Protein AF-A0A970EMT2-F1 (afdb_monomer_lite)

Secondary structure (DSSP, 8-state):
-PPPTT--TTTTTHHHHHHHHHHHHHHHHHHHHHHHHHHSTT-HHHHHHHHHHHHHHHHHHHHHHHS-SSS-HHHH-GGG-HHHHHHHHHHHHHHHHHHH-HHHHHHHT--PPPHHHHHHHHHHHHHHHHHHHHHHHHHHHHHHHHHHTT-

pLDDT: mean 85.6, std 12.36, range [44.03, 97.5]

Radius of gyration: 18.79 Å; chains: 1; bounding box: 39×32×53 Å

Sequence (151 aa):
PPRSPREGVFARRLHLRIMFTGLIISACTLGVFVFSLWYYPGDMLKARTLAFTTLVGAQLVYVFQCRSERYSIFELGLWGNWYLVGAVLISAGMHITILYHPKLQSIFQTTALSTDDWLLVLVFAMTSLFVDTVWRMLKSSVRKHFSMVKV

Structure (mmCIF, N/CA/C/O backbone):
data_AF-A0A970EMT2-F1
#
_entry.id   AF-A0A970EMT2-F1
#
loop_
_atom_site.group_PDB
_atom_site.id
_atom_site.type_symbol
_atom_site.label_atom_id
_atom_site.label_alt_id
_atom_site.label_comp_id
_atom_site.label_asym_id
_atom_site.label_entity_id
_atom_site.label_seq_id
_atom_site.pdbx_PDB_ins_code
_atom_site.Cartn_x
_atom_site.Cartn_y
_atom_site.Cartn_z
_atom_site.occupancy
_atom_site.B_iso_or_equiv
_atom_site.auth_seq_id
_atom_site.auth_comp_id
_atom_site.auth_asym_id
_atom_site.auth_atom_id
_atom_site.pdbx_PDB_model_num
ATOM 1 N N . PRO A 1 1 ? -17.869 10.110 30.090 1.00 70.94 1 PRO A N 1
ATOM 2 C CA . PRO A 1 1 ? -16.994 10.962 30.936 1.00 70.94 1 PRO A CA 1
ATOM 3 C C . PRO A 1 1 ? -15.952 11.674 30.055 1.00 70.94 1 PRO A C 1
ATOM 5 O O . PRO A 1 1 ? -15.582 11.101 29.028 1.00 70.94 1 PRO A O 1
ATOM 8 N N . PRO A 1 2 ? -15.512 12.895 30.406 1.00 77.31 2 PRO A N 1
ATOM 9 C CA . PRO A 1 2 ? -14.477 13.622 29.667 1.00 77.31 2 PRO A CA 1
ATOM 10 C C . PRO A 1 2 ? -13.133 12.872 29.681 1.00 77.31 2 PRO A C 1
ATOM 12 O O . PRO A 1 2 ? -12.821 12.151 30.631 1.00 77.31 2 PRO A O 1
ATOM 15 N N . ARG A 1 3 ? -12.353 13.004 28.599 1.00 73.31 3 ARG A N 1
ATOM 16 C CA . ARG A 1 3 ? -11.036 12.359 28.444 1.00 73.31 3 ARG A CA 1
ATOM 17 C C . ARG A 1 3 ? -10.047 12.968 29.447 1.00 73.31 3 ARG A C 1
ATOM 19 O O . ARG A 1 3 ? -10.058 14.181 29.639 1.00 73.31 3 ARG A O 1
ATOM 26 N N . SER A 1 4 ? -9.220 12.154 30.108 1.00 81.62 4 SER A N 1
ATOM 27 C CA . SER A 1 4 ? -8.319 12.676 31.142 1.00 81.62 4 SER A CA 1
ATOM 28 C C . SER A 1 4 ? -7.161 13.475 30.515 1.00 81.62 4 SER A C 1
ATOM 30 O O . SER A 1 4 ? -6.555 13.001 29.554 1.00 81.62 4 SER A O 1
ATOM 32 N N . PRO A 1 5 ? -6.786 14.650 31.060 1.00 80.00 5 PRO A N 1
ATOM 33 C CA . PRO A 1 5 ? -5.697 15.474 30.511 1.00 80.00 5 PRO A CA 1
ATOM 34 C C . PRO A 1 5 ? -4.317 14.800 30.529 1.00 80.00 5 PRO A C 1
ATOM 36 O O . PRO A 1 5 ? -3.408 15.223 29.827 1.00 80.00 5 PRO A O 1
ATOM 39 N N . ARG A 1 6 ? -4.153 13.753 31.350 1.00 80.94 6 ARG A N 1
ATOM 40 C CA . ARG A 1 6 ? -2.915 12.966 31.464 1.00 80.94 6 ARG A CA 1
ATOM 41 C C . ARG A 1 6 ? -2.864 11.772 30.501 1.00 80.94 6 ARG A C 1
ATOM 43 O O . ARG A 1 6 ? -1.882 11.035 30.505 1.00 80.94 6 ARG A O 1
ATOM 50 N N . GLU A 1 7 ? -3.909 11.529 29.708 1.00 78.69 7 GLU A N 1
ATOM 51 C CA . GLU A 1 7 ? -3.909 10.452 28.717 1.00 78.69 7 GLU A CA 1
ATOM 52 C C . GLU A 1 7 ? -3.100 10.875 27.481 1.00 78.69 7 GLU A C 1
ATOM 54 O O . GLU A 1 7 ? -3.522 11.734 26.711 1.00 78.69 7 GLU A O 1
ATOM 59 N N . GLY A 1 8 ? -1.923 10.272 27.286 1.00 79.81 8 GLY A N 1
ATOM 60 C CA . GLY A 1 8 ? -1.077 10.549 26.122 1.00 79.81 8 GLY A CA 1
ATOM 61 C C . GLY A 1 8 ? -1.690 10.086 24.792 1.00 79.81 8 GLY A C 1
ATOM 62 O O . GLY A 1 8 ? -2.539 9.195 24.753 1.00 79.81 8 GLY A O 1
ATOM 63 N N . VAL A 1 9 ? -1.201 10.638 23.675 1.00 79.00 9 VAL A N 1
ATOM 64 C CA . VAL A 1 9 ? -1.666 10.302 22.309 1.00 79.00 9 VAL A CA 1
ATOM 65 C C . VAL A 1 9 ? -1.493 8.807 21.991 1.00 79.00 9 VAL A C 1
ATOM 67 O O . VAL A 1 9 ? -2.343 8.211 21.337 1.00 79.00 9 VAL A O 1
ATOM 70 N N . PHE A 1 10 ? -0.448 8.170 22.533 1.00 77.44 10 PHE A N 1
ATOM 71 C CA . PHE A 1 10 ? -0.159 6.734 22.378 1.00 77.44 10 PHE A CA 1
ATOM 72 C C . PHE A 1 10 ? -0.736 5.836 23.487 1.00 77.44 10 PHE A C 1
ATOM 74 O O . PHE A 1 10 ? -0.331 4.671 23.628 1.00 77.44 10 PHE A O 1
ATOM 81 N N . ALA A 1 11 ? -1.664 6.357 24.294 1.00 73.50 11 ALA A N 1
ATOM 82 C CA . ALA A 1 11 ? -2.340 5.577 25.322 1.00 73.50 11 ALA A CA 1
ATOM 83 C C . ALA A 1 11 ? -3.145 4.406 24.717 1.00 73.50 11 ALA A C 1
ATOM 85 O O . ALA A 1 11 ? -3.319 4.277 23.507 1.00 73.50 11 ALA A O 1
ATOM 86 N N . ARG A 1 12 ? -3.640 3.502 25.574 1.00 71.88 12 ARG A N 1
ATOM 87 C CA . ARG A 1 12 ? -4.524 2.377 25.185 1.00 71.88 12 ARG A CA 1
ATOM 88 C C . ARG A 1 12 ? -3.916 1.344 24.226 1.00 71.88 12 ARG A C 1
ATOM 90 O O . ARG A 1 12 ? -4.642 0.687 23.484 1.00 71.88 12 ARG A O 1
ATOM 97 N N . ARG A 1 13 ? -2.600 1.111 24.311 1.00 77.88 13 ARG A N 1
ATOM 98 C CA . ARG A 1 13 ? -1.858 0.122 23.493 1.00 77.88 13 ARG A CA 1
ATOM 99 C C . ARG A 1 13 ? -1.796 0.467 21.996 1.00 77.88 13 ARG A C 1
ATOM 101 O O . ARG A 1 13 ? -1.532 -0.424 21.188 1.00 77.88 13 ARG A O 1
ATOM 108 N N . LEU A 1 14 ? -2.009 1.735 21.629 1.00 82.56 14 LEU A N 1
ATOM 109 C CA . LEU A 1 14 ? -1.903 2.191 20.242 1.00 82.56 14 LEU A CA 1
ATOM 110 C C . LEU A 1 14 ? -0.484 1.988 19.682 1.00 82.56 14 LEU A C 1
ATOM 112 O O . LEU A 1 14 ? -0.339 1.477 18.577 1.00 82.56 14 LEU A O 1
ATOM 116 N N . HIS A 1 15 ? 0.553 2.285 20.471 1.00 85.25 15 HIS A N 1
ATOM 117 C CA . HIS A 1 15 ? 1.956 2.080 20.081 1.00 85.25 15 HIS A CA 1
ATOM 118 C C . HIS A 1 15 ? 2.259 0.626 19.679 1.00 85.25 15 HIS A C 1
ATOM 120 O O . HIS A 1 15 ? 2.845 0.393 18.627 1.00 85.25 15 HIS A O 1
ATOM 126 N N . LEU A 1 16 ? 1.788 -0.359 20.459 1.00 84.50 16 LEU A N 1
ATOM 127 C CA . LEU A 1 16 ? 1.957 -1.777 20.123 1.00 84.50 16 LEU A CA 1
ATOM 128 C C . LEU A 1 16 ? 1.286 -2.107 18.789 1.00 84.50 16 LEU A C 1
ATOM 130 O O . LEU A 1 16 ? 1.870 -2.795 17.964 1.00 84.50 16 LEU A O 1
ATOM 134 N N . ARG A 1 17 ? 0.072 -1.599 18.553 1.00 83.12 17 ARG A N 1
ATOM 135 C CA . ARG A 1 17 ? -0.658 -1.847 17.302 1.00 83.12 17 ARG A CA 1
ATOM 136 C C . ARG A 1 17 ? 0.078 -1.286 16.084 1.00 83.12 17 ARG A C 1
ATOM 138 O O . ARG A 1 17 ? 0.160 -1.978 15.073 1.00 83.12 17 ARG A O 1
ATOM 145 N N . ILE A 1 18 ? 0.635 -0.079 16.192 1.00 87.75 18 ILE A N 1
ATOM 146 C CA . ILE A 1 18 ? 1.445 0.526 15.125 1.00 87.75 18 ILE A CA 1
ATOM 147 C C . ILE A 1 18 ? 2.676 -0.345 14.844 1.00 87.75 18 ILE A C 1
ATOM 149 O O . ILE A 1 18 ? 2.938 -0.668 13.689 1.00 87.75 18 ILE A O 1
ATOM 153 N N . MET A 1 19 ? 3.380 -0.786 15.892 1.00 90.25 19 MET A N 1
ATOM 154 C CA . MET A 1 19 ? 4.570 -1.631 15.754 1.00 90.25 19 MET A CA 1
ATOM 155 C C . MET A 1 19 ? 4.252 -2.986 15.102 1.00 90.25 19 MET A C 1
ATOM 157 O O . MET A 1 19 ? 4.934 -3.379 14.160 1.00 90.25 19 MET A O 1
ATOM 161 N N . PHE A 1 20 ? 3.190 -3.673 15.542 1.00 88.62 20 PHE A N 1
ATOM 162 C CA . PHE A 1 20 ? 2.763 -4.950 14.955 1.00 88.62 20 PHE A CA 1
ATOM 163 C C . PHE A 1 20 ? 2.368 -4.808 13.483 1.00 88.62 20 PHE A C 1
ATOM 165 O O . PHE A 1 20 ? 2.808 -5.603 12.657 1.00 88.62 20 PHE A O 1
ATOM 172 N N . THR A 1 21 ? 1.582 -3.785 13.140 1.00 88.31 21 THR A N 1
ATOM 173 C CA . THR A 1 21 ? 1.157 -3.586 11.746 1.00 88.31 21 THR A CA 1
ATOM 174 C C . THR A 1 21 ? 2.349 -3.239 10.856 1.00 88.31 21 THR A C 1
ATOM 176 O O . THR A 1 21 ? 2.496 -3.798 9.772 1.00 88.31 21 THR A O 1
ATOM 179 N N . GLY A 1 22 ? 3.243 -2.365 11.331 1.00 91.88 22 GLY A N 1
ATOM 180 C CA . GLY A 1 22 ? 4.472 -2.022 10.618 1.00 91.88 22 GLY A CA 1
ATOM 181 C C . GLY A 1 22 ? 5.359 -3.242 10.367 1.00 91.88 22 GLY A C 1
ATOM 182 O O . GLY A 1 22 ? 5.884 -3.395 9.266 1.00 91.88 22 GLY A O 1
ATOM 183 N N . LEU A 1 23 ? 5.467 -4.149 11.344 1.00 93.88 23 LEU A N 1
ATOM 184 C CA . LEU A 1 23 ? 6.211 -5.400 11.193 1.00 93.88 23 LEU A CA 1
ATOM 185 C C . LEU A 1 23 ? 5.600 -6.301 10.110 1.00 93.88 23 LEU A C 1
ATOM 187 O O . LEU A 1 23 ? 6.335 -6.824 9.279 1.00 93.88 23 LEU A O 1
ATOM 191 N N . ILE A 1 24 ? 4.271 -6.447 10.086 1.00 92.12 24 ILE A N 1
ATOM 192 C CA . ILE A 1 24 ? 3.564 -7.252 9.076 1.00 92.12 24 ILE A CA 1
ATOM 193 C C . ILE A 1 24 ? 3.781 -6.668 7.677 1.00 92.12 24 I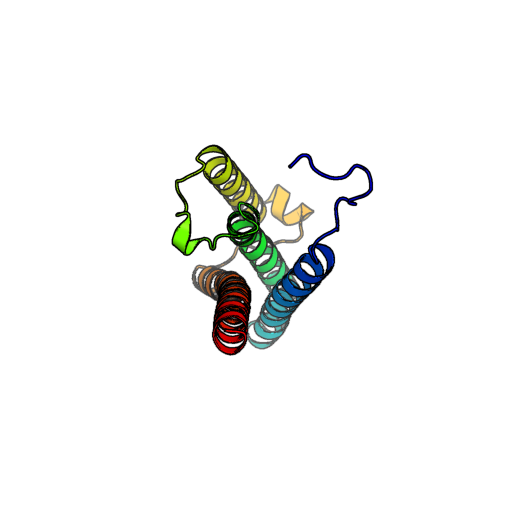LE A C 1
ATOM 195 O O . ILE A 1 24 ? 4.173 -7.392 6.765 1.00 92.12 24 ILE A O 1
ATOM 199 N N . ILE A 1 25 ? 3.575 -5.359 7.507 1.00 94.06 25 ILE A N 1
ATOM 200 C CA . ILE A 1 25 ? 3.758 -4.685 6.213 1.00 94.06 25 ILE A CA 1
ATOM 201 C C . ILE A 1 25 ? 5.210 -4.823 5.738 1.00 94.06 25 ILE A C 1
ATOM 203 O O . ILE A 1 25 ? 5.449 -5.128 4.568 1.00 94.06 25 ILE A O 1
ATOM 207 N N . SER A 1 26 ? 6.176 -4.645 6.642 1.00 94.75 26 SER A N 1
ATOM 208 C CA . SER A 1 26 ? 7.600 -4.820 6.345 1.00 94.75 26 SER A CA 1
ATOM 209 C C . SER A 1 26 ? 7.919 -6.258 5.927 1.00 94.75 26 SER A C 1
ATOM 211 O O . SER A 1 26 ? 8.554 -6.466 4.896 1.00 94.75 26 SER A O 1
ATOM 213 N N . ALA A 1 27 ? 7.409 -7.256 6.655 1.00 95.31 27 ALA A N 1
ATOM 214 C CA . ALA A 1 27 ? 7.604 -8.666 6.329 1.00 95.31 27 ALA A CA 1
ATOM 215 C C . ALA A 1 27 ? 7.008 -9.034 4.960 1.00 95.31 27 ALA A C 1
ATOM 217 O O . ALA A 1 27 ? 7.675 -9.696 4.168 1.00 95.31 27 ALA A O 1
ATOM 218 N N . CYS A 1 28 ? 5.797 -8.565 4.639 1.00 94.31 28 CYS A N 1
ATOM 219 C CA . CYS A 1 28 ? 5.189 -8.774 3.321 1.00 94.31 28 CYS A CA 1
ATOM 220 C C . CYS A 1 28 ? 6.002 -8.101 2.206 1.00 94.31 28 CYS A C 1
ATOM 222 O O . CYS A 1 28 ? 6.256 -8.716 1.174 1.00 94.31 28 CYS A O 1
ATOM 224 N N . THR A 1 29 ? 6.447 -6.862 2.426 1.00 95.69 29 THR A N 1
ATOM 225 C CA . THR A 1 29 ? 7.239 -6.096 1.452 1.00 95.69 29 THR A CA 1
ATOM 226 C C . THR A 1 29 ? 8.588 -6.760 1.178 1.00 95.69 29 THR A C 1
ATOM 228 O O . THR A 1 29 ? 8.978 -6.935 0.024 1.00 95.69 29 THR A O 1
ATOM 231 N N . LEU A 1 30 ? 9.289 -7.173 2.236 1.00 96.00 30 LEU A N 1
ATOM 232 C CA . LEU A 1 30 ? 10.556 -7.888 2.126 1.00 96.00 30 LEU A CA 1
ATOM 233 C C . LEU A 1 30 ? 10.361 -9.269 1.487 1.00 96.00 30 LEU A C 1
ATOM 235 O O . LEU A 1 30 ? 11.184 -9.691 0.681 1.00 96.00 30 LEU A O 1
ATOM 239 N N . GLY A 1 31 ? 9.251 -9.945 1.794 1.00 95.12 31 GLY A N 1
ATOM 240 C CA . GLY A 1 31 ? 8.865 -11.203 1.161 1.00 95.12 31 GLY A CA 1
ATOM 241 C C . GLY A 1 31 ? 8.718 -11.070 -0.355 1.00 95.12 31 GLY A C 1
ATOM 242 O O . GLY A 1 31 ? 9.321 -11.852 -1.085 1.00 95.12 31 GLY A O 1
ATOM 243 N N . VAL A 1 32 ? 8.004 -10.043 -0.837 1.00 95.75 32 VAL A N 1
ATOM 244 C CA . VAL A 1 32 ? 7.897 -9.752 -2.281 1.00 95.75 32 VAL A CA 1
ATOM 245 C C . VAL A 1 32 ? 9.257 -9.440 -2.885 1.00 95.75 32 VAL A C 1
ATOM 247 O O . VAL A 1 32 ? 9.566 -9.923 -3.969 1.00 95.75 32 VAL A O 1
ATOM 250 N N . PHE A 1 33 ? 10.085 -8.661 -2.189 1.00 95.88 33 PHE A N 1
ATOM 251 C CA . PHE A 1 33 ? 11.422 -8.328 -2.664 1.00 95.88 33 PHE A CA 1
ATOM 252 C C . PHE A 1 33 ? 12.282 -9.584 -2.877 1.00 95.88 33 PHE A C 1
ATOM 254 O O . PHE A 1 33 ? 12.836 -9.780 -3.956 1.00 95.88 33 PHE A O 1
ATOM 261 N N . VAL A 1 34 ? 12.349 -10.466 -1.875 1.00 95.62 34 VAL A N 1
ATOM 262 C CA . VAL A 1 34 ? 13.112 -11.724 -1.948 1.00 95.62 34 VAL A CA 1
ATOM 263 C C . VAL A 1 34 ? 12.530 -12.661 -3.007 1.00 95.62 34 VAL A C 1
ATOM 265 O O . VAL A 1 34 ? 13.280 -13.224 -3.802 1.00 95.62 34 VAL A O 1
ATOM 268 N N . PHE A 1 35 ? 11.203 -12.790 -3.067 1.00 94.69 35 PHE A N 1
ATOM 269 C CA . PHE A 1 35 ? 10.532 -13.588 -4.091 1.00 94.69 35 PHE A CA 1
ATOM 270 C C . PHE A 1 35 ? 10.839 -13.071 -5.501 1.00 94.69 35 PHE A C 1
ATOM 272 O O . PHE A 1 35 ? 11.164 -13.851 -6.392 1.00 94.69 35 PHE A O 1
ATOM 279 N N . SER A 1 36 ? 10.809 -11.753 -5.698 1.00 94.31 36 SER A N 1
ATOM 280 C CA . SER A 1 36 ? 11.116 -11.134 -6.983 1.00 94.31 36 SER A CA 1
ATOM 281 C C . SER A 1 36 ? 12.569 -11.336 -7.400 1.00 94.31 36 SER A C 1
ATOM 283 O O . SER A 1 36 ? 12.817 -11.474 -8.592 1.00 94.31 36 SER A O 1
ATOM 285 N N . LEU A 1 37 ? 13.522 -11.346 -6.464 1.00 94.75 37 LEU A N 1
ATOM 286 C CA . LEU A 1 37 ? 14.924 -11.642 -6.782 1.00 94.75 37 LEU A CA 1
ATOM 287 C C . LEU A 1 37 ? 15.113 -13.082 -7.266 1.00 94.75 37 LEU A C 1
ATOM 289 O O . LEU A 1 37 ? 15.972 -13.340 -8.104 1.00 94.75 37 LEU A O 1
ATOM 293 N N . TRP A 1 38 ? 14.315 -14.009 -6.736 1.00 94.12 38 TRP A N 1
ATOM 294 C CA . TRP A 1 38 ? 14.332 -15.406 -7.157 1.00 94.12 38 TRP A CA 1
ATOM 295 C C . TRP A 1 38 ? 13.614 -15.621 -8.498 1.00 94.12 38 TRP A C 1
ATOM 297 O O . TRP A 1 38 ? 14.111 -16.358 -9.343 1.00 94.12 38 TRP A O 1
ATOM 307 N N . TYR A 1 39 ? 12.476 -14.956 -8.714 1.00 93.06 39 TYR A N 1
ATOM 308 C CA . TYR A 1 39 ? 11.658 -15.113 -9.920 1.00 93.06 39 TYR A CA 1
ATOM 309 C C . TYR A 1 39 ? 12.200 -14.337 -11.137 1.00 93.06 39 TYR A C 1
ATOM 311 O O . TYR A 1 39 ? 12.129 -14.829 -12.261 1.00 93.06 39 TYR A O 1
ATOM 319 N N . TYR A 1 40 ? 12.782 -13.151 -10.922 1.00 91.75 40 TYR A N 1
ATOM 320 C CA . TYR A 1 40 ? 13.412 -12.314 -11.953 1.00 91.75 40 TYR A CA 1
ATOM 321 C C . TYR A 1 40 ? 14.918 -12.152 -11.674 1.00 91.75 40 TYR A C 1
ATOM 323 O O . TYR A 1 40 ? 15.358 -11.102 -11.188 1.00 91.75 40 TYR A O 1
ATOM 331 N N . PRO A 1 41 ? 15.738 -13.183 -11.947 1.00 89.12 41 PRO A N 1
ATOM 332 C CA . PRO A 1 41 ? 17.158 -13.146 -11.625 1.00 89.12 41 PRO A CA 1
ATOM 333 C C . PRO A 1 41 ? 17.872 -12.034 -12.404 1.00 89.12 41 PRO A C 1
ATOM 335 O O . PRO A 1 41 ? 17.771 -11.941 -13.625 1.00 89.12 41 PRO A O 1
ATOM 338 N N . GLY A 1 42 ? 18.616 -11.190 -11.686 1.00 88.75 42 GLY A N 1
ATOM 339 C CA . GLY A 1 42 ? 19.399 -10.091 -12.264 1.00 88.75 42 GLY A CA 1
ATOM 3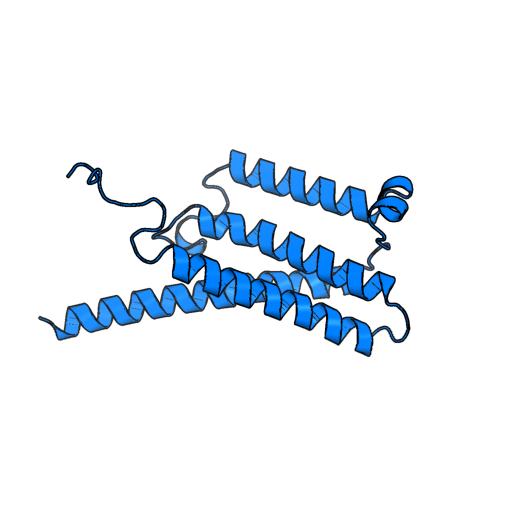40 C C . GLY A 1 42 ? 18.658 -8.758 -12.416 1.00 88.75 42 GLY A C 1
ATOM 341 O O . GLY A 1 42 ? 19.312 -7.748 -12.671 1.00 88.75 42 GLY A O 1
ATOM 342 N N . ASP A 1 43 ? 17.340 -8.702 -12.185 1.00 92.75 43 ASP A N 1
ATOM 343 C CA . ASP A 1 43 ? 16.560 -7.460 -12.289 1.00 92.75 43 ASP A CA 1
ATOM 344 C C . ASP A 1 43 ? 16.285 -6.820 -10.916 1.00 92.75 43 ASP A C 1
ATOM 346 O O . ASP A 1 43 ? 15.200 -6.896 -10.328 1.00 92.75 43 ASP A O 1
ATOM 350 N N . MET A 1 44 ? 17.313 -6.151 -10.388 1.00 93.88 44 MET A N 1
ATOM 351 C CA . MET A 1 44 ? 17.236 -5.449 -9.102 1.00 93.88 44 MET A CA 1
ATOM 352 C C . MET A 1 44 ? 16.255 -4.268 -9.134 1.00 93.88 44 MET A C 1
ATOM 354 O O . MET A 1 44 ? 15.636 -3.941 -8.117 1.00 93.88 44 MET A O 1
ATOM 358 N N . LEU A 1 45 ? 16.123 -3.605 -10.286 1.00 95.25 45 LEU A N 1
ATOM 359 C CA . LEU A 1 45 ? 15.241 -2.452 -10.444 1.00 95.25 45 LEU A CA 1
ATOM 360 C C . LEU A 1 45 ? 13.777 -2.887 -10.325 1.00 95.25 45 LEU A C 1
ATOM 362 O O . LEU A 1 45 ? 12.998 -2.265 -9.594 1.00 95.25 45 LEU A O 1
ATOM 366 N N . LYS A 1 46 ? 13.419 -4.000 -10.971 1.00 94.50 46 LYS A N 1
ATOM 367 C CA . LYS A 1 46 ? 12.086 -4.589 -10.875 1.00 94.50 46 LYS A CA 1
ATOM 368 C C . LYS A 1 46 ? 11.773 -5.084 -9.469 1.00 94.50 46 LYS A C 1
ATOM 370 O O . LYS A 1 46 ? 10.711 -4.748 -8.951 1.00 94.50 46 LYS A O 1
ATOM 375 N N . ALA A 1 47 ? 12.709 -5.763 -8.803 1.00 95.62 47 ALA A N 1
ATOM 376 C CA . ALA A 1 47 ? 12.516 -6.207 -7.420 1.00 95.62 47 ALA A CA 1
ATOM 377 C C . ALA A 1 47 ? 12.250 -5.036 -6.458 1.00 95.62 47 ALA A C 1
ATOM 379 O O . ALA A 1 47 ? 11.325 -5.087 -5.645 1.00 95.62 47 ALA A O 1
ATOM 380 N N . ARG A 1 48 ? 13.011 -3.939 -6.584 1.00 95.88 48 ARG A N 1
ATOM 381 C CA . ARG A 1 48 ? 12.788 -2.707 -5.804 1.00 95.88 48 ARG A CA 1
ATOM 382 C C . ARG A 1 48 ? 11.439 -2.066 -6.113 1.00 95.88 48 ARG A C 1
ATOM 384 O O . ARG A 1 48 ? 10.754 -1.632 -5.190 1.00 95.88 48 ARG A O 1
ATOM 391 N N . THR A 1 49 ? 11.052 -2.038 -7.387 1.00 96.62 49 THR A N 1
ATOM 392 C CA . THR A 1 49 ? 9.757 -1.499 -7.818 1.00 96.62 49 THR A CA 1
ATOM 393 C C . THR A 1 49 ? 8.608 -2.307 -7.218 1.00 96.62 49 THR A C 1
ATOM 395 O O . THR A 1 49 ? 7.732 -1.734 -6.583 1.00 96.62 49 THR A O 1
ATOM 398 N N . LEU A 1 50 ? 8.654 -3.637 -7.322 1.00 96.62 50 LEU A N 1
ATOM 399 C CA . LEU A 1 50 ? 7.660 -4.543 -6.742 1.00 96.62 50 LEU A CA 1
ATOM 400 C C . LEU A 1 50 ? 7.533 -4.378 -5.223 1.00 96.62 50 LEU A C 1
ATOM 402 O O . LEU A 1 50 ? 6.420 -4.319 -4.694 1.00 96.62 50 LEU A O 1
ATOM 406 N N . ALA A 1 51 ? 8.657 -4.248 -4.515 1.00 96.19 51 ALA A N 1
ATOM 407 C CA . ALA A 1 51 ? 8.659 -3.972 -3.082 1.00 96.19 51 ALA A CA 1
ATOM 408 C C . ALA A 1 51 ? 8.018 -2.609 -2.766 1.00 96.19 51 ALA A C 1
ATOM 410 O O . ALA A 1 51 ? 7.139 -2.518 -1.909 1.00 96.19 51 ALA A O 1
ATOM 411 N N . PHE A 1 52 ? 8.398 -1.555 -3.491 1.00 96.44 52 PHE A N 1
ATOM 412 C CA . PHE A 1 52 ? 7.826 -0.219 -3.322 1.00 96.44 52 PHE A CA 1
ATOM 413 C C . PHE A 1 52 ? 6.312 -0.204 -3.577 1.00 96.44 52 PHE A C 1
ATOM 415 O O . PHE A 1 52 ? 5.554 0.320 -2.759 1.00 96.44 52 PHE A O 1
ATOM 422 N N . THR A 1 53 ? 5.851 -0.835 -4.656 1.00 96.81 53 THR A N 1
ATOM 423 C CA . THR A 1 53 ? 4.426 -0.933 -4.995 1.00 96.81 53 THR A CA 1
ATOM 424 C C . THR A 1 53 ? 3.654 -1.760 -3.970 1.00 96.81 53 THR A C 1
ATOM 426 O O . THR A 1 53 ? 2.556 -1.369 -3.579 1.00 96.81 53 THR A O 1
ATOM 429 N N . THR A 1 54 ? 4.240 -2.838 -3.441 1.00 96.25 54 THR A N 1
ATOM 430 C CA . THR A 1 54 ? 3.639 -3.625 -2.347 1.00 96.25 54 THR A CA 1
ATOM 431 C C . THR A 1 54 ? 3.488 -2.798 -1.076 1.00 96.25 54 THR A C 1
ATOM 433 O O . THR A 1 54 ? 2.422 -2.811 -0.460 1.00 96.25 54 THR A O 1
ATOM 436 N N . LEU A 1 55 ? 4.518 -2.034 -0.704 1.00 96.12 55 LEU A N 1
ATOM 437 C CA . LEU A 1 55 ? 4.480 -1.154 0.461 1.00 96.12 55 LEU A CA 1
ATOM 438 C C . LEU A 1 55 ? 3.377 -0.098 0.325 1.00 96.12 55 LEU A C 1
ATOM 440 O O . LEU A 1 55 ? 2.580 0.083 1.246 1.00 96.12 55 LEU A O 1
ATOM 444 N N . VAL A 1 56 ? 3.310 0.583 -0.823 1.00 96.31 56 VAL A N 1
ATOM 445 C CA . VAL A 1 56 ? 2.285 1.603 -1.089 1.00 96.31 56 VAL A CA 1
ATOM 446 C C . VAL A 1 56 ? 0.893 0.975 -1.108 1.00 96.31 56 VAL A C 1
ATOM 448 O O . VAL A 1 56 ? -0.003 1.471 -0.428 1.00 96.31 56 VAL A O 1
ATOM 451 N N . GLY A 1 57 ? 0.712 -0.151 -1.803 1.00 95.19 57 GLY A N 1
ATOM 452 C CA . GLY A 1 57 ? -0.553 -0.887 -1.836 1.00 95.19 57 GLY A CA 1
ATOM 453 C C . GLY A 1 57 ? -1.032 -1.289 -0.440 1.00 95.19 57 GLY A C 1
ATOM 454 O O . GLY A 1 57 ? -2.188 -1.052 -0.087 1.00 95.19 57 GLY A O 1
ATOM 455 N N . ALA A 1 58 ? -0.132 -1.806 0.400 1.00 94.31 58 ALA A N 1
ATOM 456 C CA . ALA A 1 58 ? -0.440 -2.141 1.786 1.00 94.31 58 ALA A CA 1
ATOM 457 C C . ALA A 1 58 ? -0.864 -0.907 2.600 1.00 94.31 58 ALA A C 1
ATOM 459 O O . ALA A 1 58 ? -1.820 -0.987 3.368 1.00 94.31 58 ALA A O 1
ATOM 460 N N . GLN A 1 59 ? -0.223 0.253 2.412 1.00 94.44 59 GLN A N 1
ATOM 461 C CA . GLN A 1 59 ? -0.610 1.494 3.099 1.00 94.44 59 GLN A CA 1
ATOM 462 C C 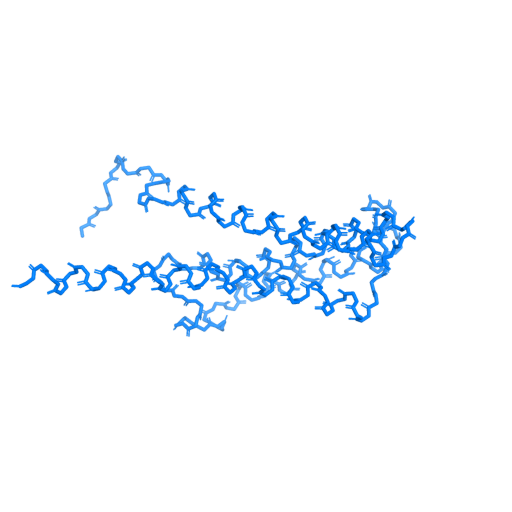. GLN A 1 59 ? -1.988 2.013 2.665 1.00 94.44 59 GLN A C 1
ATOM 464 O O . GLN A 1 59 ? -2.785 2.415 3.518 1.00 94.44 59 GLN A O 1
ATOM 469 N N . LEU A 1 60 ? -2.292 1.962 1.364 1.00 93.88 60 LEU A N 1
ATOM 470 C CA . LEU A 1 60 ? -3.598 2.352 0.821 1.00 93.88 60 LEU A CA 1
ATOM 471 C C . LEU A 1 60 ? -4.731 1.493 1.384 1.00 93.88 60 LEU A C 1
ATOM 473 O O . LEU A 1 60 ? -5.834 1.984 1.598 1.00 93.88 60 LEU A O 1
ATOM 477 N N . VAL A 1 61 ? -4.463 0.220 1.660 1.00 89.62 61 VAL A N 1
ATOM 478 C CA . VAL A 1 61 ? -5.431 -0.678 2.293 1.00 89.62 61 VAL A CA 1
ATOM 479 C C . VAL A 1 61 ? -5.473 -0.463 3.815 1.00 89.62 61 VAL A C 1
ATOM 481 O O . VAL A 1 61 ? -6.550 -0.401 4.415 1.00 89.62 61 VAL A O 1
ATOM 484 N N . TYR A 1 62 ? -4.316 -0.277 4.453 1.00 89.69 62 TYR A N 1
ATOM 485 C CA . TYR A 1 62 ? -4.188 -0.072 5.898 1.00 89.69 62 TYR A CA 1
ATOM 486 C C . TYR A 1 62 ? -4.912 1.187 6.392 1.00 89.69 62 TYR A C 1
ATOM 488 O O . TYR A 1 62 ? -5.486 1.179 7.484 1.00 89.69 62 TYR A O 1
ATOM 496 N N . VAL A 1 63 ? -4.973 2.256 5.591 1.00 90.88 63 VAL A N 1
ATOM 497 C CA . VAL A 1 63 ? -5.656 3.498 5.992 1.00 90.88 63 VAL A CA 1
ATOM 498 C C . VAL A 1 63 ? -7.138 3.272 6.330 1.00 90.88 63 VAL A C 1
ATOM 500 O O . VAL A 1 63 ? -7.665 3.885 7.262 1.00 90.88 63 VAL A O 1
ATOM 503 N N . PHE A 1 64 ? -7.803 2.320 5.667 1.00 87.62 64 PHE A N 1
ATOM 504 C CA . PHE A 1 64 ? -9.180 1.948 5.993 1.00 87.62 64 PHE A CA 1
ATOM 505 C C . PHE A 1 64 ? -9.284 1.274 7.367 1.00 87.62 64 PHE A C 1
ATOM 507 O O . PHE A 1 64 ? -10.265 1.482 8.081 1.00 87.62 64 PHE A O 1
ATOM 514 N N . GLN A 1 65 ? -8.260 0.529 7.794 1.00 82.88 65 GLN A N 1
ATOM 515 C CA . GLN A 1 65 ? -8.207 -0.080 9.127 1.00 82.88 65 GLN A CA 1
ATOM 516 C C . GLN A 1 65 ? -7.883 0.935 10.231 1.00 82.88 65 GLN A C 1
ATOM 518 O O . GLN A 1 65 ? -8.164 0.671 11.407 1.00 82.88 65 GLN A O 1
ATOM 523 N N . CYS A 1 66 ? -7.263 2.062 9.875 1.00 84.25 66 CYS A N 1
ATOM 524 C CA . CYS A 1 66 ? -6.979 3.180 10.775 1.00 84.25 66 CYS A CA 1
ATOM 525 C C . CYS A 1 66 ? -8.210 4.043 11.049 1.00 84.25 66 CYS A C 1
ATOM 527 O O . CYS A 1 66 ? -8.266 4.706 12.081 1.00 84.25 66 CYS A O 1
ATOM 529 N N . ARG A 1 67 ? -9.221 3.997 10.170 1.00 83.50 67 ARG A N 1
ATOM 530 C CA . ARG A 1 67 ? -10.467 4.762 10.316 1.00 83.50 67 ARG A CA 1
ATOM 531 C C . ARG A 1 67 ? -11.187 4.488 11.637 1.00 83.50 67 ARG A C 1
ATOM 533 O O . ARG A 1 67 ? -11.860 5.371 12.161 1.00 83.50 67 ARG A O 1
ATOM 540 N N . SER A 1 68 ? -11.073 3.271 12.167 1.00 76.88 68 SER A N 1
ATOM 541 C CA . SER A 1 68 ? -11.667 2.909 13.448 1.00 76.88 68 SER A CA 1
ATOM 542 C C . SER A 1 68 ? -10.710 2.109 14.313 1.00 76.88 68 SER A C 1
ATOM 544 O O . SER A 1 68 ? -10.079 1.130 13.903 1.00 76.88 68 SER A O 1
ATOM 546 N N . GLU A 1 69 ? -10.621 2.516 15.574 1.00 70.75 69 GLU A N 1
ATOM 547 C CA . GLU A 1 69 ? -9.876 1.764 16.574 1.00 70.75 69 GLU A CA 1
ATOM 548 C C . GLU A 1 69 ? -10.634 0.522 17.050 1.00 70.75 69 GLU A C 1
ATOM 550 O O . GLU A 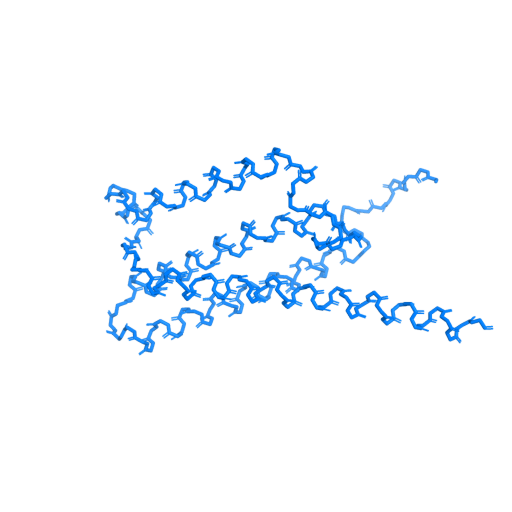1 69 ? -9.989 -0.437 17.478 1.00 70.75 69 GLU A O 1
ATOM 555 N N . ARG A 1 70 ? -11.974 0.542 16.989 1.00 66.56 70 ARG A N 1
ATOM 556 C CA . ARG A 1 70 ? -12.847 -0.458 17.627 1.00 66.56 70 ARG A CA 1
ATOM 557 C C . ARG A 1 70 ? -13.485 -1.437 16.655 1.00 66.56 70 ARG A C 1
ATOM 559 O O . ARG A 1 70 ? -13.608 -2.605 17.001 1.00 66.56 70 ARG A O 1
ATOM 566 N N . TYR A 1 71 ? -13.882 -0.953 15.486 1.00 66.12 71 TYR A N 1
ATOM 567 C CA . TYR A 1 71 ? -14.614 -1.732 14.493 1.00 66.12 71 TYR A CA 1
ATOM 568 C C . TYR A 1 71 ? -13.688 -2.120 13.344 1.00 66.12 71 TYR A C 1
ATOM 570 O O . TYR A 1 71 ? -12.768 -1.375 12.992 1.00 66.12 71 TYR A O 1
ATOM 578 N N . SER A 1 72 ? -13.915 -3.299 12.778 1.00 68.81 72 SER A N 1
ATOM 579 C CA . SER A 1 72 ? -13.172 -3.777 11.611 1.00 68.81 72 SER A CA 1
ATOM 580 C C . SER A 1 72 ? -13.686 -3.137 10.312 1.00 68.81 72 SER A C 1
ATOM 582 O O . SER A 1 72 ? -14.784 -2.580 10.273 1.00 68.81 72 SER A O 1
ATOM 584 N N . ILE A 1 73 ? -12.907 -3.224 9.224 1.00 70.50 73 ILE A N 1
ATOM 585 C CA . ILE A 1 73 ? -13.343 -2.740 7.898 1.00 70.50 73 ILE A CA 1
ATOM 586 C C . ILE A 1 73 ? -14.625 -3.452 7.448 1.00 70.50 73 ILE A C 1
ATOM 588 O O . ILE A 1 73 ? -15.499 -2.818 6.862 1.00 70.50 73 ILE A O 1
ATOM 592 N N . PHE A 1 74 ? -14.751 -4.744 7.761 1.00 69.00 74 PHE A N 1
ATOM 593 C CA . PHE A 1 74 ? -15.918 -5.552 7.406 1.00 69.00 74 PHE A CA 1
ATOM 594 C C . PHE A 1 74 ? -17.202 -5.082 8.103 1.00 69.00 74 PHE A C 1
ATOM 596 O O . PHE A 1 74 ? -18.282 -5.244 7.550 1.00 69.00 74 PHE A O 1
ATOM 603 N N . GLU A 1 75 ? -17.091 -4.461 9.280 1.00 69.44 75 GLU A N 1
ATOM 604 C CA . GLU A 1 75 ? -18.239 -3.920 10.021 1.00 69.44 75 GLU A CA 1
ATOM 605 C C . GLU A 1 75 ? -18.614 -2.498 9.573 1.00 69.44 75 GLU A C 1
ATOM 607 O O . GLU A 1 75 ? -19.781 -2.125 9.614 1.00 69.44 75 GLU A O 1
ATOM 612 N N . LEU A 1 76 ? -17.635 -1.687 9.158 1.00 71.19 76 LEU A N 1
ATOM 613 C CA . LEU A 1 76 ? -17.837 -0.278 8.784 1.00 71.19 76 LEU A CA 1
ATOM 614 C C . LEU A 1 76 ? -18.173 -0.056 7.307 1.00 71.19 76 LEU A C 1
ATOM 616 O O . LEU A 1 76 ? -18.713 0.998 6.961 1.00 71.19 76 LEU A O 1
ATOM 620 N N . GLY A 1 77 ? -17.800 -0.999 6.440 1.00 74.31 77 GLY A N 1
ATOM 621 C CA . GLY A 1 77 ? -17.858 -0.839 4.992 1.00 74.31 77 GLY A CA 1
ATOM 622 C C . GLY A 1 77 ? -16.865 0.202 4.450 1.00 74.31 77 GLY A C 1
ATOM 623 O O . GLY A 1 77 ? -16.429 1.135 5.132 1.00 74.31 77 GLY A O 1
ATOM 624 N N . LEU A 1 78 ? -16.507 0.060 3.173 1.00 73.81 78 LEU A N 1
ATOM 625 C CA . LEU A 1 78 ? -15.541 0.945 2.503 1.00 73.81 78 LEU A CA 1
ATOM 626 C C . LEU A 1 78 ? -16.121 2.337 2.196 1.00 73.81 78 LEU A C 1
ATOM 628 O O . LEU A 1 78 ? -15.404 3.333 2.207 1.00 73.81 78 LEU A O 1
ATOM 632 N N . TRP A 1 79 ? -17.436 2.419 1.998 1.00 78.19 79 TRP A N 1
ATOM 633 C CA . TRP A 1 79 ? -18.125 3.608 1.486 1.00 78.19 79 TRP A CA 1
ATOM 634 C C . TRP A 1 79 ? -18.549 4.616 2.555 1.00 78.19 79 TRP A C 1
ATOM 636 O O . TRP A 1 79 ? -19.057 5.685 2.235 1.00 78.19 79 TRP A O 1
ATOM 646 N N . GLY A 1 80 ? -18.333 4.318 3.838 1.00 77.94 80 GLY A N 1
ATOM 647 C CA . GLY A 1 80 ? -18.799 5.201 4.908 1.00 77.94 80 GLY A CA 1
ATOM 648 C C . GLY A 1 80 ? -18.048 6.541 5.014 1.00 77.94 80 GLY A C 1
ATOM 649 O O . GLY A 1 80 ? -18.429 7.354 5.849 1.00 77.94 80 GLY A O 1
ATOM 650 N N . ASN A 1 81 ? -16.953 6.755 4.272 1.00 87.50 81 ASN A N 1
ATOM 651 C CA . ASN A 1 81 ? -16.238 8.035 4.211 1.00 87.50 81 ASN A CA 1
ATOM 652 C C . ASN A 1 81 ? -15.704 8.279 2.791 1.00 87.50 81 ASN A C 1
ATOM 654 O O . ASN A 1 81 ? -14.637 7.784 2.427 1.00 87.50 81 ASN A O 1
ATOM 658 N N . TRP A 1 82 ? -16.435 9.076 2.010 1.00 88.56 82 TRP A N 1
ATOM 659 C CA . TRP A 1 82 ? -16.089 9.356 0.616 1.00 88.56 82 TRP A CA 1
ATOM 660 C C . TRP A 1 82 ? -14.803 10.175 0.455 1.00 88.56 82 TRP A C 1
ATOM 662 O O . TRP A 1 82 ? -14.075 9.984 -0.515 1.00 88.56 82 TRP A O 1
ATOM 672 N N . TYR A 1 83 ? -14.469 11.034 1.425 1.00 92.62 83 TYR A N 1
ATOM 673 C CA . TYR A 1 83 ? -13.200 11.770 1.416 1.00 92.62 83 TYR A CA 1
ATOM 674 C C . TYR A 1 83 ? -12.003 10.828 1.549 1.00 92.62 83 TYR A C 1
ATOM 676 O O . TYR A 1 83 ? -11.005 11.003 0.856 1.00 92.62 83 TYR A O 1
ATOM 684 N N . LEU A 1 84 ? -12.114 9.800 2.400 1.00 91.81 84 LEU A N 1
ATOM 685 C CA . LEU A 1 84 ? -11.067 8.787 2.541 1.00 91.81 84 LEU A CA 1
ATOM 686 C C . LEU A 1 84 ? -10.893 7.986 1.247 1.00 91.81 84 LEU A C 1
ATOM 688 O O . LEU A 1 84 ? -9.768 7.776 0.806 1.00 91.81 84 LEU A O 1
ATOM 692 N N . VAL A 1 85 ? -12.002 7.575 0.627 1.00 92.25 85 VAL A N 1
ATOM 693 C CA . VAL A 1 85 ? -11.973 6.868 -0.661 1.00 92.25 85 VAL A CA 1
ATOM 694 C C . VAL A 1 85 ? -11.331 7.745 -1.738 1.00 92.25 85 VAL A C 1
ATOM 696 O O . VAL A 1 85 ? -10.432 7.286 -2.435 1.00 92.25 85 VAL A O 1
ATOM 699 N N . GLY A 1 86 ? -11.717 9.021 -1.826 1.00 94.62 86 GLY A N 1
ATOM 700 C CA . GLY A 1 86 ? -11.116 9.981 -2.752 1.00 94.62 86 GLY A CA 1
ATOM 701 C C . GLY A 1 86 ? -9.609 10.147 -2.541 1.00 94.62 86 GLY A C 1
ATOM 702 O O . GLY A 1 86 ? -8.853 10.094 -3.508 1.00 94.62 86 GLY A O 1
ATOM 703 N N . ALA A 1 87 ? -9.155 10.264 -1.289 1.00 95.31 87 ALA A N 1
ATOM 704 C CA . ALA A 1 87 ? -7.731 10.345 -0.967 1.00 95.31 87 ALA A CA 1
ATOM 705 C C . ALA A 1 87 ? -6.969 9.090 -1.425 1.00 95.31 87 ALA A C 1
ATOM 707 O O . ALA A 1 87 ? -5.925 9.208 -2.062 1.00 95.31 87 ALA A O 1
ATOM 708 N N . VAL A 1 88 ? -7.519 7.897 -1.175 1.00 95.00 88 VAL A N 1
ATOM 709 C CA . VAL A 1 88 ? -6.926 6.627 -1.623 1.00 95.00 88 VAL A CA 1
ATOM 710 C C . VAL A 1 88 ? -6.851 6.548 -3.146 1.00 95.00 88 VAL A C 1
ATOM 712 O O . VAL A 1 88 ? -5.811 6.163 -3.674 1.00 95.00 88 VAL A O 1
ATOM 715 N N . LEU A 1 89 ? -7.909 6.945 -3.859 1.00 95.69 89 LEU A N 1
ATOM 716 C CA . LEU A 1 89 ? -7.931 6.945 -5.325 1.00 95.69 89 LEU A CA 1
ATOM 717 C C . LEU A 1 89 ? -6.895 7.910 -5.913 1.00 95.69 89 LEU A C 1
ATOM 719 O O . LEU A 1 89 ? -6.182 7.543 -6.845 1.00 95.69 89 LEU A O 1
ATOM 723 N N . ILE A 1 90 ? -6.766 9.113 -5.346 1.00 97.50 90 ILE A N 1
ATOM 724 C CA . ILE A 1 90 ? -5.748 10.085 -5.764 1.00 97.50 90 ILE A CA 1
ATOM 725 C C . ILE A 1 90 ? -4.348 9.519 -5.514 1.00 97.50 90 ILE A C 1
ATOM 727 O O . ILE A 1 90 ? -3.517 9.528 -6.419 1.00 97.50 90 ILE A O 1
ATOM 731 N N . SER A 1 91 ? -4.084 8.973 -4.325 1.00 97.38 91 SER A N 1
ATOM 732 C CA . SER A 1 91 ? -2.784 8.375 -4.004 1.00 97.38 91 SER A CA 1
ATOM 733 C C . SER A 1 91 ? -2.449 7.176 -4.897 1.00 97.38 91 SER A C 1
ATOM 735 O O . SER A 1 91 ? -1.312 7.059 -5.354 1.00 97.38 91 SER A O 1
ATOM 737 N N . ALA A 1 92 ? -3.426 6.320 -5.206 1.00 95.94 92 ALA A N 1
ATOM 738 C CA . ALA A 1 92 ? -3.258 5.219 -6.150 1.00 95.94 92 ALA A CA 1
ATOM 739 C C . ALA A 1 92 ? -2.938 5.734 -7.563 1.00 95.94 92 ALA A C 1
ATOM 741 O O . ALA A 1 92 ? -1.996 5.256 -8.193 1.00 95.94 92 ALA A O 1
ATOM 742 N N . GLY A 1 93 ? -3.658 6.756 -8.036 1.00 97.12 93 GLY A N 1
ATOM 743 C CA . GLY A 1 93 ? -3.400 7.390 -9.329 1.00 97.12 93 GLY A CA 1
ATOM 744 C C . GLY A 1 93 ? -2.008 8.020 -9.413 1.00 97.12 93 GLY A C 1
ATOM 745 O O . GLY A 1 93 ? -1.302 7.836 -10.405 1.00 97.12 93 GLY A O 1
ATOM 746 N N . MET A 1 94 ? -1.562 8.695 -8.350 1.00 96.44 94 MET A N 1
ATOM 747 C CA . MET A 1 94 ? -0.198 9.230 -8.262 1.00 96.44 94 MET A CA 1
ATOM 748 C C . MET A 1 94 ? 0.844 8.112 -8.318 1.00 96.44 94 MET A C 1
ATOM 750 O O . MET A 1 94 ? 1.840 8.241 -9.025 1.00 96.44 94 MET A O 1
ATOM 754 N N . HIS A 1 95 ? 0.604 6.998 -7.624 1.00 96.62 95 HIS A N 1
ATOM 755 C CA . HIS A 1 95 ? 1.516 5.860 -7.646 1.00 96.62 95 HIS A CA 1
ATOM 756 C C . HIS A 1 95 ? 1.623 5.229 -9.042 1.00 96.62 95 HIS A C 1
ATOM 758 O O . HIS A 1 95 ? 2.728 5.026 -9.537 1.00 96.62 95 HIS A O 1
ATOM 764 N N . ILE A 1 96 ? 0.493 5.012 -9.722 1.00 95.62 96 ILE A N 1
ATOM 765 C CA . ILE A 1 96 ? 0.467 4.548 -11.119 1.00 95.62 96 ILE A CA 1
ATOM 766 C C . ILE A 1 96 ? 1.221 5.534 -12.023 1.00 95.62 96 ILE A C 1
ATOM 768 O O . ILE A 1 96 ? 2.022 5.125 -12.859 1.00 95.62 96 ILE A O 1
ATOM 772 N N . THR A 1 97 ? 1.038 6.840 -11.818 1.00 95.62 97 THR A N 1
ATOM 773 C CA . THR A 1 97 ? 1.750 7.870 -12.590 1.00 95.62 97 THR A CA 1
ATOM 774 C C . THR A 1 97 ? 3.266 7.759 -12.415 1.00 95.62 97 THR A C 1
ATOM 776 O O . THR A 1 97 ? 3.996 7.849 -13.398 1.00 95.62 97 THR A O 1
ATOM 779 N N . ILE A 1 98 ? 3.758 7.504 -11.199 1.00 95.38 98 ILE A N 1
ATOM 780 C CA . ILE A 1 98 ? 5.193 7.291 -10.948 1.00 95.38 98 ILE A CA 1
ATOM 781 C C . ILE A 1 98 ? 5.720 6.080 -11.730 1.00 95.38 98 ILE A C 1
ATOM 783 O O . ILE A 1 98 ? 6.812 6.155 -12.288 1.00 95.38 98 ILE A O 1
ATOM 787 N N . LEU A 1 99 ? 4.932 5.003 -11.811 1.00 94.88 99 LEU A N 1
ATOM 788 C CA . LEU A 1 99 ? 5.329 3.748 -12.452 1.00 94.88 99 LEU A CA 1
ATOM 789 C C . LEU A 1 99 ? 5.313 3.775 -13.980 1.00 94.88 99 LEU A C 1
ATOM 791 O O . LEU A 1 99 ? 5.989 2.946 -14.578 1.00 94.88 99 LEU A O 1
ATOM 795 N N . TYR A 1 100 ? 4.557 4.672 -14.616 1.00 94.50 100 TYR A N 1
ATOM 796 C CA . TYR A 1 100 ? 4.416 4.694 -16.080 1.00 94.50 100 TYR A CA 1
ATOM 797 C C . TYR A 1 100 ? 4.877 6.000 -16.735 1.00 94.50 100 TYR A C 1
ATOM 799 O O . TYR A 1 100 ? 5.029 6.052 -17.954 1.00 94.50 100 TYR A O 1
ATOM 807 N N . HIS A 1 101 ? 5.134 7.060 -15.963 1.00 95.31 101 HIS A N 1
ATOM 808 C CA . HIS A 1 101 ? 5.626 8.317 -16.516 1.00 95.31 101 HIS A CA 1
ATOM 809 C C . HIS A 1 101 ? 7.169 8.321 -16.588 1.00 95.31 101 HIS A C 1
ATOM 811 O O . HIS A 1 101 ? 7.824 8.312 -15.542 1.00 95.31 101 HIS A O 1
ATOM 817 N N . PRO A 1 102 ? 7.791 8.460 -17.775 1.00 92.19 102 PRO A N 1
ATOM 818 C CA . PRO A 1 102 ? 9.232 8.240 -17.966 1.00 92.19 102 PRO A CA 1
ATOM 819 C C . PRO A 1 102 ? 10.122 9.176 -17.133 1.00 92.19 102 PRO A C 1
ATOM 821 O O . PRO A 1 102 ? 11.125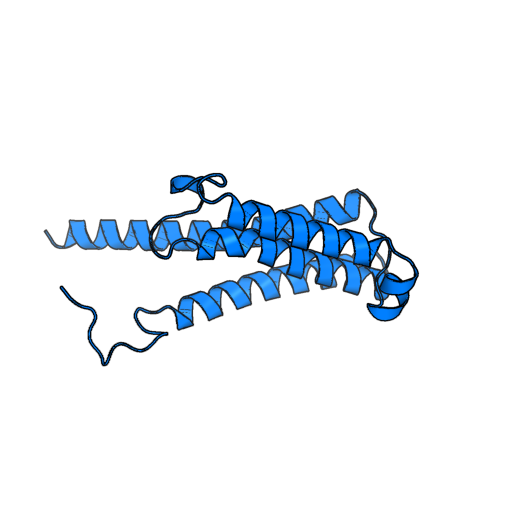 8.753 -16.559 1.00 92.19 102 PRO A O 1
ATOM 824 N N . LYS A 1 103 ? 9.734 10.453 -16.984 1.00 94.19 103 LYS A N 1
ATOM 825 C CA . LYS A 1 103 ? 10.469 11.398 -16.118 1.00 94.19 103 LYS A CA 1
ATOM 826 C C . LYS A 1 103 ? 10.449 10.981 -14.643 1.00 94.19 103 LYS A C 1
ATOM 828 O O . LYS A 1 103 ? 11.431 11.189 -13.943 1.00 94.19 103 LYS A O 1
ATOM 833 N N . LEU A 1 104 ? 9.336 10.414 -14.172 1.00 93.69 104 LEU A N 1
ATOM 834 C CA . LEU A 1 104 ? 9.191 10.003 -12.776 1.00 93.69 104 LEU A CA 1
ATOM 835 C C . LEU A 1 104 ? 9.878 8.660 -12.536 1.00 93.69 104 LEU A C 1
ATOM 837 O O . LEU A 1 104 ? 10.557 8.523 -11.525 1.00 93.69 104 LEU A O 1
ATOM 841 N N . GLN A 1 105 ? 9.809 7.726 -13.486 1.00 94.06 105 GLN A N 1
ATOM 842 C CA . GLN A 1 105 ? 10.567 6.475 -13.433 1.00 94.06 105 GLN A CA 1
ATOM 843 C C . GLN A 1 105 ? 12.065 6.718 -13.229 1.00 94.06 105 GLN A C 1
ATOM 845 O O . GLN A 1 105 ? 12.675 6.075 -12.379 1.00 94.06 105 GLN A O 1
ATOM 850 N N . SER A 1 106 ? 12.648 7.700 -13.927 1.00 91.44 106 SER A N 1
ATOM 851 C CA . SER A 1 106 ? 14.060 8.062 -13.749 1.00 91.44 106 SER A CA 1
ATOM 852 C C . SER A 1 106 ? 14.370 8.664 -12.372 1.00 91.44 106 SER A C 1
ATOM 854 O O . SER A 1 106 ? 15.476 8.476 -11.871 1.00 91.44 106 SER A O 1
ATOM 856 N N . ILE A 1 107 ? 13.438 9.397 -11.757 1.00 94.50 107 ILE A N 1
ATOM 857 C CA . ILE A 1 107 ? 13.643 10.015 -10.434 1.00 94.50 107 ILE A CA 1
ATOM 858 C C . ILE A 1 107 ? 13.485 8.970 -9.328 1.00 94.50 107 ILE A C 1
ATOM 860 O O . ILE A 1 107 ? 14.326 8.866 -8.440 1.00 94.50 107 ILE A O 1
ATOM 864 N N . PHE A 1 108 ? 12.412 8.183 -9.395 1.00 91.94 108 PHE A N 1
ATOM 865 C CA . PHE A 1 108 ? 12.064 7.182 -8.387 1.00 91.94 108 PHE A CA 1
ATOM 866 C C . PHE A 1 108 ? 12.764 5.838 -8.602 1.00 91.94 108 PHE A C 1
ATOM 868 O O . PHE A 1 108 ? 12.627 4.955 -7.760 1.00 91.94 108 PHE A O 1
ATOM 875 N N . GLN A 1 109 ? 13.510 5.685 -9.702 1.00 93.56 109 GLN A N 1
ATOM 876 C CA . GLN A 1 109 ? 14.182 4.442 -10.087 1.00 93.56 109 GLN A CA 1
ATOM 877 C C . GLN A 1 109 ? 13.188 3.272 -10.096 1.00 93.56 109 GLN A C 1
ATOM 879 O O . GLN A 1 109 ? 13.367 2.269 -9.406 1.00 93.56 109 GLN A O 1
ATOM 884 N N . THR A 1 110 ? 12.105 3.442 -10.859 1.00 95.06 110 THR A N 1
ATOM 885 C CA . THR A 1 110 ? 11.048 2.435 -11.017 1.00 95.06 110 THR A CA 1
ATOM 886 C C . THR A 1 110 ? 10.947 1.961 -12.459 1.00 95.06 110 THR A C 1
ATOM 888 O O . THR A 1 110 ? 11.349 2.666 -13.384 1.00 95.06 110 THR A O 1
ATOM 891 N N . THR A 1 111 ? 10.413 0.757 -12.647 1.00 93.88 111 THR A N 1
ATOM 892 C CA . THR A 1 111 ? 10.133 0.181 -13.967 1.00 93.88 111 THR A CA 1
ATOM 893 C C . THR A 1 111 ? 8.642 -0.093 -14.145 1.00 93.88 111 THR A C 1
ATOM 895 O O . THR A 1 111 ? 7.894 -0.190 -13.171 1.00 93.88 111 THR A O 1
ATOM 898 N N . ALA A 1 112 ? 8.196 -0.218 -15.392 1.00 94.12 112 ALA A N 1
ATOM 899 C CA . ALA A 1 112 ? 6.819 -0.589 -15.679 1.00 94.12 112 ALA A CA 1
ATOM 900 C C . ALA A 1 112 ? 6.552 -2.029 -15.211 1.00 94.12 112 ALA A C 1
ATOM 902 O O . ALA A 1 112 ? 7.329 -2.945 -15.487 1.00 94.12 112 ALA A O 1
ATOM 903 N N . LEU A 1 113 ? 5.440 -2.222 -14.505 1.00 93.19 113 LEU A N 1
ATOM 904 C CA . LEU A 1 113 ? 5.012 -3.528 -14.006 1.00 93.19 113 LEU A CA 1
ATOM 905 C C . LEU A 1 113 ? 4.054 -4.185 -15.003 1.00 93.19 113 LEU A C 1
ATOM 907 O O . LEU A 1 113 ? 3.185 -3.516 -15.575 1.00 93.19 113 LEU A O 1
ATOM 911 N N . SER A 1 114 ? 4.217 -5.495 -15.190 1.00 93.50 114 SER A N 1
ATOM 912 C CA . SER A 1 114 ? 3.285 -6.326 -15.957 1.00 93.50 114 SER A CA 1
ATOM 913 C C . SER A 1 114 ? 2.013 -6.623 -15.153 1.00 93.50 114 SER A C 1
ATOM 915 O O . SER A 1 114 ? 1.929 -6.343 -13.956 1.00 93.50 114 SER A O 1
ATOM 917 N N . THR A 1 115 ? 0.999 -7.204 -15.792 1.00 92.50 115 THR A N 1
ATOM 918 C CA . THR A 1 115 ? -0.242 -7.596 -15.107 1.00 92.50 115 THR A CA 1
ATOM 919 C C . THR A 1 115 ? 0.003 -8.647 -14.018 1.00 92.50 115 THR A C 1
ATOM 921 O O . THR A 1 115 ? -0.589 -8.553 -12.944 1.00 92.50 115 THR A O 1
ATOM 924 N N . ASP A 1 116 ? 0.920 -9.589 -14.249 1.00 92.06 116 ASP A N 1
ATOM 925 C CA . ASP A 1 116 ? 1.273 -10.629 -13.272 1.00 92.06 116 ASP A CA 1
ATOM 926 C C . ASP A 1 116 ? 1.968 -10.034 -12.041 1.00 92.06 116 ASP A C 1
ATOM 928 O O . ASP A 1 116 ? 1.691 -10.413 -10.901 1.00 92.06 116 ASP A O 1
ATOM 932 N N . ASP A 1 117 ? 2.811 -9.023 -12.262 1.00 93.50 117 ASP A N 1
ATOM 933 C CA . ASP A 1 117 ? 3.467 -8.267 -11.195 1.00 93.50 117 ASP A CA 1
ATOM 934 C C . ASP A 1 117 ? 2.443 -7.529 -10.318 1.00 93.50 117 ASP A C 1
ATOM 936 O O . ASP A 1 117 ? 2.538 -7.535 -9.089 1.00 93.50 117 ASP A O 1
ATOM 940 N N . TRP A 1 118 ? 1.422 -6.928 -10.936 1.00 94.38 118 TRP A N 1
ATOM 941 C CA . TRP A 1 118 ? 0.319 -6.295 -10.211 1.00 94.38 118 TRP A CA 1
ATOM 942 C C . TRP A 1 118 ? -0.503 -7.297 -9.401 1.00 94.38 118 TRP A C 1
ATOM 944 O O . TRP A 1 118 ? -0.906 -6.985 -8.277 1.00 94.38 118 TRP A O 1
ATOM 954 N N . LEU A 1 119 ? -0.733 -8.499 -9.934 1.00 94.12 119 LEU A N 1
ATOM 955 C CA . LEU A 1 119 ? -1.426 -9.561 -9.210 1.00 94.12 119 LEU A CA 1
ATOM 956 C C . LEU A 1 119 ? -0.638 -9.968 -7.957 1.00 94.12 119 LEU A C 1
ATOM 958 O O . LEU A 1 119 ? -1.211 -10.050 -6.870 1.00 94.12 119 LEU A O 1
ATOM 962 N N . LEU A 1 120 ? 0.679 -10.151 -8.088 1.00 92.94 120 LEU A N 1
ATOM 963 C CA . LEU A 1 120 ? 1.572 -10.453 -6.969 1.00 92.94 120 LEU A CA 1
ATOM 964 C C . LEU A 1 120 ? 1.494 -9.367 -5.885 1.00 92.94 120 LEU A C 1
ATOM 966 O O . LEU A 1 120 ? 1.280 -9.672 -4.710 1.00 92.94 120 LEU A O 1
ATOM 970 N N . VAL A 1 121 ? 1.609 -8.097 -6.284 1.00 94.38 121 VAL A N 1
ATOM 971 C CA . VAL A 1 121 ? 1.491 -6.939 -5.384 1.00 94.38 121 VAL A CA 1
ATOM 972 C C . VAL A 1 121 ? 0.155 -6.953 -4.643 1.00 94.38 121 VAL A C 1
ATOM 974 O O . VAL A 1 121 ? 0.127 -6.794 -3.422 1.00 94.38 121 VAL A O 1
ATOM 977 N N . LEU A 1 122 ? -0.955 -7.163 -5.358 1.00 92.62 122 LEU A N 1
ATOM 978 C CA . LEU A 1 122 ? -2.292 -7.198 -4.767 1.00 92.62 122 LEU A CA 1
ATOM 979 C C . LEU A 1 122 ? -2.427 -8.335 -3.753 1.00 92.62 122 LEU A C 1
ATOM 981 O O . LEU A 1 122 ? -2.925 -8.104 -2.652 1.00 92.62 122 LEU A O 1
ATOM 985 N N . VAL A 1 123 ? -1.943 -9.537 -4.072 1.00 93.00 123 VAL A N 1
ATOM 986 C CA . VAL A 1 123 ? -1.987 -10.690 -3.159 1.00 93.00 123 VAL A CA 1
ATOM 987 C C . VAL A 1 123 ? -1.238 -10.389 -1.860 1.00 93.00 123 VAL A C 1
ATOM 989 O O . VAL A 1 123 ? -1.780 -10.593 -0.770 1.00 93.00 123 VAL A O 1
ATOM 992 N N . PHE A 1 124 ? -0.022 -9.851 -1.939 1.00 91.19 124 PHE A N 1
ATOM 993 C CA . PHE A 1 124 ? 0.770 -9.547 -0.744 1.00 91.19 124 PHE A CA 1
ATOM 994 C C . PHE A 1 124 ? 0.221 -8.357 0.052 1.00 91.19 124 PHE A C 1
ATOM 996 O O . PHE A 1 124 ? 0.147 -8.425 1.284 1.00 91.19 124 PHE A O 1
ATOM 1003 N N . ALA A 1 125 ? -0.239 -7.300 -0.621 1.00 89.94 125 ALA A N 1
ATOM 1004 C CA . ALA A 1 125 ? -0.889 -6.168 0.032 1.00 89.94 125 ALA A CA 1
ATOM 1005 C C . ALA A 1 125 ? -2.156 -6.613 0.784 1.00 89.94 125 ALA A C 1
ATOM 1007 O O . ALA A 1 125 ? -2.340 -6.268 1.954 1.00 89.94 125 ALA A O 1
ATOM 1008 N N . MET A 1 126 ? -2.987 -7.456 0.166 1.00 88.75 126 MET A N 1
ATOM 1009 C CA . MET A 1 126 ? -4.192 -8.009 0.794 1.00 88.75 126 MET A CA 1
ATOM 1010 C C . MET A 1 126 ? -3.876 -9.004 1.914 1.00 88.75 126 MET A C 1
ATOM 1012 O O . MET A 1 126 ? -4.605 -9.070 2.903 1.00 88.75 126 MET A O 1
ATOM 1016 N N . THR A 1 127 ? -2.768 -9.740 1.819 1.00 88.94 127 THR A N 1
ATOM 1017 C CA . THR A 1 127 ? -2.313 -10.623 2.903 1.00 88.94 127 THR A CA 1
ATOM 1018 C C . THR A 1 127 ? -2.008 -9.820 4.168 1.00 88.94 127 THR A C 1
ATOM 1020 O O . THR A 1 127 ? -2.435 -10.205 5.257 1.00 88.94 127 THR A O 1
ATOM 1023 N N . SER A 1 128 ? -1.357 -8.658 4.037 1.00 84.62 128 SER A N 1
ATOM 1024 C CA . SER A 1 128 ? -1.070 -7.783 5.184 1.00 84.62 128 SER A CA 1
ATOM 1025 C C . SER A 1 128 ? -2.349 -7.306 5.896 1.00 84.62 128 SER A C 1
ATOM 1027 O O . SER A 1 128 ? -2.431 -7.331 7.127 1.00 84.62 128 SER A O 1
ATOM 1029 N N . LEU A 1 129 ? -3.393 -6.978 5.122 1.00 84.00 129 LEU A N 1
ATOM 1030 C CA . LEU A 1 129 ? -4.728 -6.647 5.626 1.00 84.00 129 LEU A CA 1
ATOM 1031 C C . LEU A 1 129 ? -5.349 -7.830 6.377 1.00 84.00 129 LEU A C 1
ATOM 1033 O O . LEU A 1 129 ? -5.918 -7.651 7.460 1.00 84.00 129 LEU A O 1
ATOM 1037 N N . PHE A 1 130 ? -5.286 -9.023 5.783 1.00 84.62 130 PHE A N 1
ATOM 1038 C CA . PHE A 1 130 ? -5.920 -10.214 6.332 1.00 84.62 130 PHE A CA 1
ATOM 1039 C C . PHE A 1 130 ? -5.305 -10.588 7.680 1.00 84.62 130 PHE A C 1
ATOM 1041 O O . PHE A 1 130 ? -6.038 -10.785 8.648 1.00 84.62 130 PHE A O 1
ATOM 1048 N N . VAL A 1 131 ? -3.972 -10.577 7.779 1.00 83.12 131 VAL A N 1
ATOM 1049 C CA . VAL A 1 131 ? -3.251 -10.868 9.025 1.00 83.12 131 VAL A CA 1
ATOM 1050 C C . VAL A 1 131 ? -3.636 -9.883 10.133 1.00 83.12 131 VAL A C 1
ATOM 1052 O O . VAL A 1 131 ? -3.986 -10.322 11.231 1.00 83.12 131 VAL A O 1
ATOM 1055 N N . ASP A 1 132 ? -3.659 -8.571 9.863 1.00 77.94 132 ASP A N 1
ATOM 1056 C CA . ASP A 1 132 ? -4.069 -7.588 10.881 1.00 77.94 132 ASP A CA 1
ATOM 1057 C C . ASP A 1 132 ? -5.541 -7.766 11.289 1.00 77.94 132 ASP A C 1
ATOM 1059 O O . ASP A 1 132 ? -5.901 -7.652 12.464 1.00 77.94 132 ASP A O 1
ATOM 1063 N N . THR A 1 133 ? -6.411 -8.116 10.338 1.00 77.62 133 THR A N 1
ATOM 1064 C CA . THR A 1 133 ? -7.838 -8.304 10.622 1.00 77.62 133 THR A CA 1
ATOM 1065 C C . THR A 1 133 ? -8.097 -9.552 11.462 1.00 77.62 133 THR A C 1
ATOM 1067 O O . THR A 1 133 ? -8.807 -9.470 12.467 1.00 77.62 133 THR A O 1
ATOM 1070 N N . VAL A 1 134 ? -7.484 -10.686 11.110 1.00 80.75 134 VAL A N 1
ATOM 1071 C CA . VAL A 1 134 ? -7.558 -11.931 11.889 1.00 80.75 134 VAL A CA 1
ATOM 1072 C C . VAL A 1 134 ? -7.023 -11.699 13.298 1.00 80.75 134 VAL A C 1
ATOM 1074 O O . VAL A 1 134 ? -7.674 -12.071 14.275 1.00 80.75 134 VAL A O 1
ATOM 1077 N N . TRP A 1 135 ? -5.893 -11.001 13.429 1.00 77.31 135 TRP A N 1
ATOM 1078 C CA . TRP A 1 135 ? -5.328 -10.650 14.729 1.00 77.31 135 TRP A CA 1
ATOM 1079 C C . TRP A 1 135 ? -6.301 -9.832 15.592 1.00 77.31 135 TRP A C 1
ATOM 1081 O O . TRP A 1 135 ? -6.490 -10.111 16.783 1.00 77.31 135 TRP A O 1
ATOM 1091 N N . ARG A 1 136 ? -6.981 -8.842 15.002 1.00 71.62 136 ARG A N 1
ATOM 1092 C CA . ARG A 1 136 ? -8.011 -8.057 15.701 1.00 71.62 136 ARG A CA 1
ATOM 1093 C C . ARG A 1 136 ? -9.218 -8.895 16.096 1.00 71.62 136 ARG A C 1
ATOM 1095 O O . ARG A 1 136 ? -9.687 -8.764 17.230 1.00 71.62 136 ARG A O 1
ATOM 1102 N N . MET A 1 137 ? -9.703 -9.752 15.201 1.00 72.94 137 MET A N 1
ATOM 1103 C CA . MET A 1 137 ? -10.830 -10.642 15.474 1.00 72.94 137 MET A CA 1
ATOM 1104 C C . MET A 1 137 ? -10.510 -11.597 16.625 1.00 72.94 137 MET A C 1
ATOM 1106 O O . MET A 1 137 ? -11.271 -11.636 17.593 1.00 72.94 137 MET A O 1
ATOM 1110 N N . LEU A 1 138 ? -9.348 -12.257 16.600 1.00 74.94 138 LEU A N 1
ATOM 1111 C CA . LEU A 1 138 ? -8.867 -13.119 17.684 1.00 74.94 138 LEU A CA 1
ATOM 1112 C C . LEU A 1 138 ? -8.825 -12.370 19.017 1.00 74.94 138 LEU A C 1
ATOM 1114 O O . LEU A 1 138 ? -9.393 -12.826 20.008 1.00 74.94 138 LEU A O 1
ATOM 1118 N N . LYS A 1 139 ? -8.242 -11.167 19.044 1.00 69.81 139 LYS A N 1
ATOM 1119 C CA . LYS A 1 139 ? -8.178 -10.348 20.262 1.00 69.81 139 LYS A CA 1
ATOM 1120 C C . LYS A 1 139 ? -9.563 -9.958 20.787 1.00 69.81 139 LYS A C 1
ATOM 1122 O O . LYS A 1 139 ? -9.761 -9.897 22.002 1.00 69.81 139 LYS A O 1
ATOM 1127 N N . SER A 1 140 ? -10.516 -9.683 19.895 1.00 66.94 140 SER A N 1
ATOM 1128 C CA . SER A 1 140 ? -11.897 -9.364 20.273 1.00 66.94 140 SER A CA 1
ATOM 1129 C C . SER A 1 140 ? -12.642 -10.584 20.830 1.00 66.94 140 SER A C 1
ATOM 1131 O O . SER A 1 140 ? -13.349 -10.459 21.830 1.00 66.94 140 SER A O 1
ATOM 1133 N N . SER A 1 141 ? -12.419 -11.765 20.245 1.00 65.44 141 SER A N 1
ATOM 1134 C CA . SER A 1 141 ? -13.063 -13.021 20.636 1.00 65.44 141 SER A CA 1
ATOM 1135 C C . SER A 1 141 ? -12.513 -13.539 21.967 1.00 65.44 141 SER A C 1
ATOM 1137 O O . SER A 1 141 ? -13.279 -13.854 22.874 1.00 65.44 141 SER A O 1
ATOM 1139 N N . VAL A 1 142 ? -11.189 -13.484 22.161 1.00 65.94 142 VAL A N 1
ATOM 1140 C CA . VAL A 1 142 ? -10.533 -13.823 23.436 1.00 65.94 142 VAL A CA 1
ATOM 1141 C C . VAL A 1 142 ? -10.999 -12.896 24.560 1.00 65.94 142 VAL A C 1
ATOM 1143 O O . VAL A 1 142 ? -11.258 -13.358 25.667 1.00 65.94 142 VAL A O 1
ATOM 1146 N N . ARG A 1 143 ? -11.178 -11.593 24.290 1.00 59.22 143 ARG A N 1
ATOM 1147 C CA . ARG A 1 143 ? -11.704 -10.647 25.288 1.00 59.22 143 ARG A CA 1
ATOM 1148 C C . ARG A 1 143 ? -13.159 -10.950 25.669 1.00 59.22 143 ARG A C 1
ATOM 1150 O O . ARG A 1 143 ? -13.481 -10.844 26.848 1.00 59.22 143 ARG A O 1
ATOM 1157 N N . LYS A 1 144 ? -14.010 -11.325 24.705 1.00 59.16 144 LYS A N 1
ATOM 1158 C CA . LYS A 1 144 ? -15.401 -11.744 24.964 1.00 59.16 144 LYS A CA 1
ATOM 1159 C C . LYS A 1 144 ? -15.465 -13.063 25.744 1.00 59.16 144 LYS A C 1
ATOM 1161 O O . LYS A 1 144 ? -16.260 -13.183 26.669 1.00 59.16 144 LYS A O 1
ATOM 1166 N N . HIS A 1 145 ? -14.596 -14.025 25.430 1.00 53.66 145 HIS A N 1
ATOM 1167 C CA . HIS A 1 145 ? -14.531 -15.298 26.152 1.00 53.66 145 HIS A CA 1
ATOM 1168 C C . HIS A 1 145 ? -14.062 -15.101 27.604 1.00 53.66 145 HIS A C 1
ATOM 1170 O O . HIS A 1 145 ? -14.700 -15.588 28.531 1.00 53.66 145 HIS A O 1
ATOM 1176 N N . PHE A 1 146 ? -13.033 -14.276 27.834 1.00 50.25 146 PHE A N 1
ATOM 1177 C CA . PHE A 1 146 ? -12.563 -13.954 29.189 1.00 50.25 146 PHE A CA 1
ATOM 1178 C C . PHE A 1 146 ? -13.562 -13.136 30.023 1.00 50.25 146 PHE A C 1
ATOM 1180 O O . PHE A 1 146 ? -13.488 -13.179 31.249 1.00 50.25 146 PHE A O 1
ATOM 1187 N N . SER A 1 147 ? -14.477 -12.380 29.400 1.00 51.28 147 SER A N 1
ATOM 1188 C CA . SER A 1 147 ? -15.557 -11.711 30.138 1.00 51.28 147 SER A CA 1
ATOM 1189 C C . SER A 1 147 ? -16.698 -12.656 30.502 1.00 51.28 147 SER A C 1
ATOM 1191 O O . SER A 1 147 ? -17.314 -12.437 31.533 1.00 51.28 147 SER A O 1
ATOM 1193 N N . MET A 1 148 ? -16.968 -13.697 29.702 1.00 49.34 148 MET A N 1
ATOM 1194 C CA . MET A 1 148 ? -17.981 -14.708 30.045 1.00 49.34 148 MET A CA 1
ATOM 1195 C C . MET A 1 148 ? -17.501 -15.690 31.118 1.00 49.34 148 MET A C 1
ATOM 1197 O O . MET A 1 148 ? -18.307 -16.148 31.907 1.00 49.34 148 MET A O 1
ATOM 1201 N N . VAL A 1 149 ? -16.196 -15.968 31.193 1.00 51.84 149 VAL A N 1
ATOM 1202 C CA . VAL A 1 149 ? -15.598 -16.825 32.241 1.00 51.84 149 VAL A CA 1
ATOM 1203 C C . VAL A 1 149 ? -15.485 -16.105 33.600 1.00 51.84 149 VAL A C 1
ATOM 1205 O O . VAL A 1 149 ? -15.178 -16.723 34.613 1.00 51.84 149 VAL A O 1
ATOM 1208 N N . LYS A 1 150 ? -15.719 -14.787 33.640 1.00 46.59 150 LYS A N 1
ATOM 1209 C CA . LYS A 1 150 ? -15.687 -13.966 34.864 1.00 46.59 150 LYS A CA 1
ATOM 1210 C C . LYS A 1 150 ? -17.075 -13.632 35.438 1.00 46.59 150 LYS A C 1
ATOM 1212 O O . LYS A 1 150 ? -17.142 -12.784 36.328 1.00 46.59 150 LYS A O 1
ATOM 1217 N N . VAL A 1 151 ? -18.137 -14.260 34.933 1.00 44.03 151 VAL A N 1
ATOM 1218 C CA . VAL A 1 151 ? -19.508 -14.213 35.481 1.00 44.03 151 VAL A CA 1
ATOM 1219 C C . VAL A 1 151 ? -19.795 -15.548 36.148 1.00 44.03 151 VAL A C 1
ATOM 1221 O O . VAL A 1 151 ? -20.373 -15.518 37.252 1.00 44.03 151 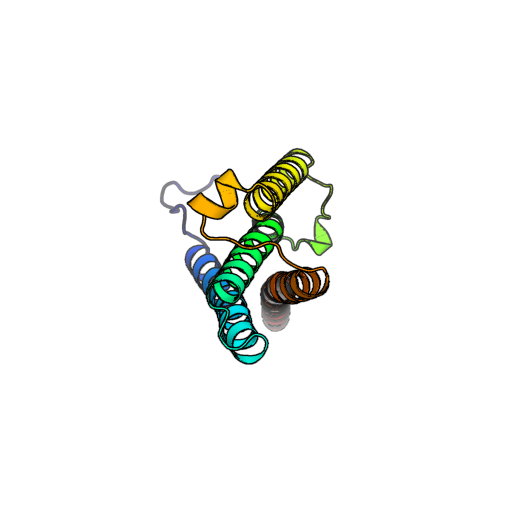VAL A O 1
#

Foldseek 3Di:
DDDDPPADPCPPVVVVLVVVLVVLLVVLLVVQLVVCCVVPPPCNLASVQLSVLLSLLLVLLVVCQVVDPQDGCVRCDPPNDVVSVVVSVVSVVVSVCLAPPPVNCVVVSHYHDDPVSVVSSNVSSVVSSVVSRVVSVVVVVVVVVVVVVVD